Protein AF-A0A502GP38-F1 (afdb_monomer_lite)

Structure (mmCIF, N/CA/C/O backbone):
data_AF-A0A502GP38-F1
#
_entry.id   AF-A0A502GP38-F1
#
loop_
_atom_site.group_PDB
_atom_site.id
_atom_site.type_symbol
_atom_site.label_atom_id
_atom_site.label_alt_id
_atom_site.label_comp_id
_atom_site.label_asym_id
_atom_site.label_entity_id
_atom_site.label_seq_id
_atom_site.pdbx_PDB_ins_code
_atom_site.Cartn_x
_atom_site.Cartn_y
_atom_site.Cartn_z
_atom_site.occupancy
_atom_site.B_iso_or_equiv
_atom_site.auth_seq_id
_atom_site.auth_comp_id
_atom_site.auth_asym_id
_atom_site.auth_atom_id
_atom_site.pdbx_PDB_model_num
ATOM 1 N N . MET A 1 1 ? 3.409 -9.715 23.275 1.00 41.34 1 MET A N 1
ATOM 2 C CA . MET A 1 1 ? 3.548 -9.283 21.865 1.00 41.34 1 MET A CA 1
ATOM 3 C C . MET A 1 1 ? 2.196 -8.733 21.406 1.00 41.34 1 MET A C 1
ATOM 5 O O . MET A 1 1 ? 1.247 -9.500 21.339 1.00 41.34 1 MET A O 1
ATOM 9 N N . LYS A 1 2 ? 2.042 -7.410 21.228 1.00 40.41 2 LYS A N 1
ATOM 10 C CA . LYS A 1 2 ? 0.762 -6.814 20.790 1.00 40.41 2 LYS A CA 1
ATOM 11 C C . LYS A 1 2 ? 0.642 -6.962 19.272 1.00 40.41 2 LYS A C 1
ATOM 13 O O . LYS A 1 2 ? 1.320 -6.254 18.535 1.00 40.41 2 LYS A O 1
ATOM 18 N N . TYR A 1 3 ? -0.193 -7.889 18.815 1.00 52.38 3 TYR A N 1
ATOM 19 C CA . TYR A 1 3 ? -0.558 -7.997 17.405 1.00 52.38 3 TYR A CA 1
ATOM 20 C C . TYR A 1 3 ? -1.574 -6.906 17.056 1.00 52.38 3 TYR A C 1
ATOM 22 O O . TYR A 1 3 ? -2.486 -6.623 17.833 1.00 52.38 3 TYR A O 1
ATOM 30 N N . HIS A 1 4 ? -1.433 -6.275 15.891 1.00 58.06 4 HIS A N 1
ATOM 31 C CA . HIS A 1 4 ? -2.477 -5.386 15.391 1.00 58.06 4 HIS A CA 1
ATOM 32 C C . HIS A 1 4 ? -3.683 -6.228 14.962 1.00 58.06 4 HIS A C 1
ATOM 34 O O . HIS A 1 4 ? -3.576 -7.000 14.010 1.00 58.06 4 HIS A O 1
ATOM 40 N N . ALA A 1 5 ? -4.829 -6.039 15.627 1.00 74.75 5 ALA A N 1
ATOM 41 C CA . ALA A 1 5 ? -6.076 -6.749 15.316 1.00 74.75 5 ALA A CA 1
ATOM 42 C C . ALA A 1 5 ? -6.552 -6.532 13.866 1.00 74.75 5 ALA A C 1
ATOM 44 O O . ALA A 1 5 ? -7.221 -7.388 13.302 1.00 74.75 5 ALA A O 1
ATOM 45 N N . ARG A 1 6 ? -6.172 -5.403 13.250 1.00 89.56 6 ARG A N 1
ATOM 46 C CA . ARG A 1 6 ? -6.434 -5.092 11.840 1.00 89.56 6 ARG A CA 1
ATOM 47 C C . ARG A 1 6 ? -5.128 -4.919 11.083 1.00 89.56 6 ARG A C 1
ATOM 49 O O . ARG A 1 6 ? -4.279 -4.120 11.490 1.00 89.56 6 ARG A O 1
ATOM 56 N N . ASN A 1 7 ? -4.978 -5.650 9.989 1.00 95.69 7 ASN A N 1
ATOM 57 C CA . ASN A 1 7 ? -3.847 -5.558 9.077 1.00 95.69 7 ASN A CA 1
ATOM 58 C C . ASN A 1 7 ? -4.261 -6.031 7.677 1.00 95.69 7 ASN A C 1
ATOM 60 O O . ASN A 1 7 ? -5.240 -6.762 7.524 1.00 95.69 7 ASN A O 1
ATOM 64 N N . CYS A 1 8 ? -3.526 -5.597 6.659 1.00 96.62 8 CYS A N 1
ATOM 65 C CA . CYS A 1 8 ? -3.696 -6.067 5.289 1.00 96.62 8 CYS A CA 1
ATOM 66 C C . CYS A 1 8 ? -2.412 -5.881 4.473 1.00 96.62 8 CYS A C 1
ATOM 68 O O . CYS A 1 8 ? -1.463 -5.221 4.907 1.00 96.62 8 CYS A O 1
ATOM 70 N N . TRP A 1 9 ? -2.373 -6.486 3.287 1.00 96.88 9 TRP A N 1
ATOM 71 C CA . TRP A 1 9 ? -1.288 -6.310 2.329 1.00 96.88 9 TRP A CA 1
ATOM 72 C C . TRP A 1 9 ? -1.798 -5.540 1.114 1.00 96.88 9 TRP A C 1
ATOM 74 O O . TRP A 1 9 ? -2.709 -6.004 0.433 1.00 96.88 9 TRP A O 1
ATOM 84 N N . LEU A 1 10 ? -1.256 -4.353 0.859 1.00 97.12 10 LEU A N 1
ATOM 85 C CA . LEU A 1 10 ? -1.670 -3.515 -0.263 1.00 97.12 10 LEU A CA 1
ATOM 86 C C . LEU A 1 10 ? -0.725 -3.670 -1.444 1.00 97.12 10 LEU A C 1
ATOM 88 O O . LEU A 1 10 ? 0.490 -3.744 -1.267 1.00 97.12 10 LEU A O 1
ATOM 92 N N . THR A 1 11 ? -1.300 -3.623 -2.640 1.00 95.62 11 THR A N 1
ATOM 93 C CA . THR A 1 11 ? -0.579 -3.364 -3.887 1.00 95.62 11 THR A CA 1
ATOM 94 C C . THR A 1 11 ? -1.125 -2.077 -4.495 1.00 95.62 11 THR A C 1
ATOM 96 O O . THR A 1 11 ? -2.318 -2.002 -4.797 1.00 95.62 11 THR A O 1
ATOM 99 N N . LEU A 1 12 ? -0.272 -1.059 -4.627 1.00 95.69 12 LEU A N 1
ATOM 100 C CA . LEU A 1 12 ? -0.605 0.215 -5.269 1.00 95.69 12 LEU A CA 1
ATOM 101 C C . LEU A 1 12 ? 0.010 0.250 -6.661 1.00 95.69 12 LEU A C 1
ATOM 103 O O . LEU A 1 12 ? 1.230 0.148 -6.793 1.00 95.69 12 LEU A O 1
ATOM 107 N N . THR A 1 13 ? -0.814 0.453 -7.678 1.00 92.56 13 THR A N 1
ATOM 108 C CA . THR A 1 13 ? -0.367 0.542 -9.070 1.00 92.56 13 THR A CA 1
ATOM 109 C C . THR A 1 13 ? -0.808 1.880 -9.642 1.00 92.56 13 THR A C 1
ATOM 111 O O . THR A 1 13 ? -1.950 2.300 -9.436 1.00 92.56 13 THR A O 1
ATOM 114 N N . TYR A 1 14 ? 0.094 2.560 -10.345 1.00 91.88 14 TYR A N 1
ATOM 115 C CA . TYR A 1 14 ? -0.251 3.780 -11.069 1.00 91.88 14 TYR A CA 1
ATOM 116 C C . TYR A 1 14 ? -1.244 3.477 -12.197 1.00 91.88 14 TYR A C 1
ATOM 118 O O . TYR A 1 14 ? -1.204 2.386 -12.755 1.00 91.88 14 TYR A O 1
ATOM 126 N N . ASP A 1 15 ? -2.134 4.396 -12.556 1.00 90.31 15 ASP A N 1
ATOM 127 C CA . ASP A 1 15 ? -2.832 4.351 -13.852 1.00 90.31 15 ASP A CA 1
ATOM 128 C C . ASP A 1 15 ? -1.933 4.920 -14.967 1.00 90.31 15 ASP A C 1
ATOM 130 O O . ASP A 1 15 ? -0.755 5.197 -14.739 1.00 90.31 15 ASP A O 1
ATOM 134 N N . GLU A 1 16 ? -2.419 4.983 -16.205 1.00 85.81 16 GLU A N 1
ATOM 135 C CA . GLU A 1 16 ? -1.632 5.477 -17.347 1.00 85.81 16 GLU A CA 1
ATOM 136 C C . GLU A 1 16 ? -1.291 6.967 -17.238 1.00 85.81 16 GLU A C 1
ATOM 138 O O . GLU A 1 16 ? -0.206 7.377 -17.639 1.00 85.81 16 GLU A O 1
ATOM 143 N N . HIS A 1 17 ? -2.171 7.768 -16.637 1.00 86.25 17 HIS A N 1
ATOM 144 C CA . HIS A 1 17 ? -2.009 9.218 -16.529 1.00 86.25 17 HIS A CA 1
ATOM 145 C C . HIS A 1 17 ? -1.052 9.636 -15.408 1.00 86.25 17 HIS A C 1
ATOM 147 O O . HIS A 1 17 ? -0.493 10.732 -15.445 1.00 86.25 17 HIS A O 1
ATOM 153 N N . HIS A 1 18 ? -0.869 8.780 -14.402 1.00 83.94 18 HIS A N 1
ATOM 154 C CA . HIS A 1 18 ? -0.018 9.048 -13.243 1.00 83.94 18 HIS A CA 1
ATOM 155 C C . HIS A 1 18 ? 1.329 8.323 -13.281 1.00 83.94 18 HIS A C 1
ATOM 157 O O . HIS A 1 18 ? 2.120 8.470 -12.345 1.00 83.94 18 HIS A O 1
ATOM 163 N N . LEU A 1 19 ? 1.601 7.546 -14.332 1.00 79.50 19 LEU A N 1
ATOM 164 C CA . LEU A 1 19 ? 2.917 6.960 -14.544 1.00 79.50 19 LEU A CA 1
ATOM 165 C C . LEU A 1 19 ? 3.924 8.083 -14.839 1.00 79.50 19 LEU A C 1
ATOM 167 O O . LEU A 1 19 ? 3.633 8.997 -15.611 1.00 79.50 19 LEU A O 1
ATOM 171 N N . SER A 1 20 ? 5.108 8.050 -14.218 1.00 76.12 20 SER A N 1
ATOM 172 C CA . SER A 1 20 ? 6.150 9.010 -14.591 1.00 76.12 20 SER A CA 1
ATOM 173 C C . SER A 1 20 ? 6.591 8.763 -16.038 1.00 76.12 20 SER A C 1
ATOM 175 O O . SER A 1 20 ? 6.433 7.657 -16.556 1.00 76.12 20 SER A O 1
ATOM 177 N N . LYS A 1 21 ? 7.154 9.788 -16.691 1.00 70.56 21 LYS A N 1
ATOM 178 C CA . LYS A 1 21 ? 7.607 9.700 -18.092 1.00 70.56 21 LYS A CA 1
ATOM 179 C C . LYS A 1 21 ? 8.562 8.527 -18.338 1.00 70.56 21 LYS A C 1
ATOM 181 O O . LYS A 1 21 ? 8.522 7.931 -19.405 1.00 70.56 21 LYS A O 1
ATOM 186 N N . ASP A 1 22 ? 9.334 8.166 -17.317 1.00 73.62 22 ASP A N 1
ATOM 187 C CA . ASP A 1 22 ? 10.325 7.090 -17.363 1.00 73.62 22 ASP A CA 1
ATOM 188 C C . ASP A 1 22 ? 9.798 5.762 -16.793 1.00 73.62 22 ASP A C 1
ATOM 190 O O . ASP A 1 22 ? 10.569 4.832 -16.566 1.00 73.62 22 ASP A O 1
ATOM 194 N N . GLY A 1 23 ? 8.498 5.665 -16.490 1.00 74.81 23 GLY A N 1
ATOM 195 C CA . GLY A 1 23 ? 7.910 4.451 -15.926 1.00 74.81 23 GLY A CA 1
ATOM 196 C C . GLY A 1 23 ? 8.4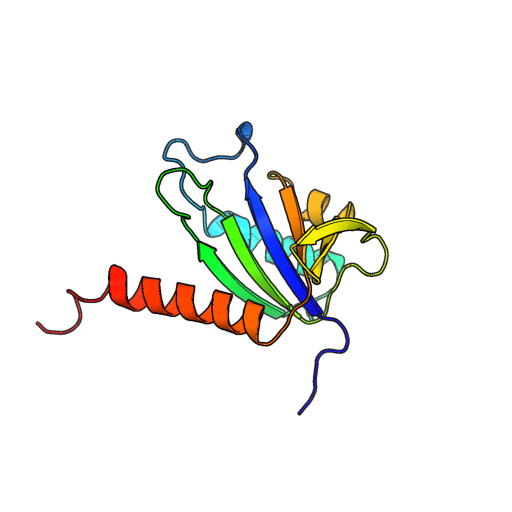47 4.115 -14.535 1.00 74.81 23 GLY A C 1
ATOM 197 O O . GLY A 1 23 ? 8.608 2.946 -14.209 1.00 74.81 23 GLY A O 1
ATOM 198 N N . GLN A 1 24 ? 8.756 5.119 -13.715 1.00 79.12 24 GLN A N 1
ATOM 199 C CA . GLN A 1 24 ? 9.390 4.948 -12.407 1.00 79.12 24 GLN A CA 1
ATOM 200 C C . GLN A 1 24 ? 8.419 5.109 -11.234 1.00 79.12 24 GLN A C 1
ATOM 202 O O . GLN A 1 24 ? 7.451 5.871 -11.285 1.00 79.12 24 GLN A O 1
ATOM 207 N N . LEU A 1 25 ? 8.718 4.426 -10.124 1.00 85.00 25 LEU A N 1
ATOM 208 C CA . LEU A 1 25 ? 8.037 4.669 -8.854 1.00 85.00 25 LEU A CA 1
ATOM 209 C C . LEU A 1 25 ? 8.488 5.997 -8.254 1.00 85.00 25 LEU A C 1
ATOM 211 O O . LEU A 1 25 ? 9.683 6.260 -8.160 1.00 85.00 25 LEU A O 1
ATOM 215 N N . VAL A 1 26 ? 7.541 6.784 -7.741 1.00 87.94 26 VAL A N 1
ATOM 216 C CA . VAL A 1 26 ? 7.836 8.050 -7.059 1.00 87.94 26 VAL A CA 1
ATOM 217 C C . VAL A 1 26 ? 7.684 7.860 -5.544 1.00 87.94 26 VAL A C 1
ATOM 219 O O . VAL A 1 26 ? 6.557 7.835 -5.039 1.00 87.94 26 VA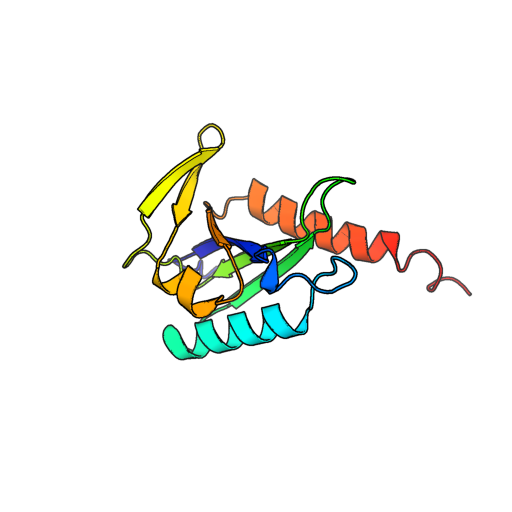L A O 1
ATOM 222 N N . PRO A 1 27 ? 8.779 7.773 -4.755 1.00 86.75 27 PRO A N 1
ATOM 223 C CA . PRO A 1 27 ? 8.692 7.544 -3.306 1.00 86.75 27 PRO A CA 1
ATOM 224 C C . PRO A 1 27 ? 7.872 8.607 -2.560 1.00 86.75 27 PRO A C 1
ATOM 226 O O . PRO A 1 27 ? 7.269 8.334 -1.519 1.00 86.75 27 PRO A O 1
ATOM 229 N N . GLY A 1 28 ? 7.830 9.832 -3.095 1.00 92.62 28 GLY A N 1
ATOM 230 C CA . GLY A 1 28 ? 7.015 10.923 -2.565 1.00 92.62 28 GLY A CA 1
ATOM 231 C C . GLY A 1 28 ? 5.512 10.626 -2.575 1.00 92.62 28 GLY A C 1
ATOM 232 O O . GLY A 1 28 ? 4.804 11.067 -1.669 1.00 92.62 28 GLY A O 1
ATOM 233 N N . ASP A 1 29 ? 5.018 9.843 -3.532 1.00 94.12 29 ASP A N 1
ATOM 234 C CA . ASP A 1 29 ? 3.597 9.503 -3.609 1.00 94.12 29 ASP A CA 1
ATOM 235 C C . ASP A 1 29 ? 3.203 8.469 -2.557 1.00 94.12 29 ASP A C 1
ATOM 237 O O . ASP A 1 29 ? 2.163 8.623 -1.915 1.00 94.12 29 ASP A O 1
ATOM 241 N N . LEU A 1 30 ? 4.076 7.497 -2.269 1.00 94.62 30 LEU A N 1
ATOM 242 C CA . LEU A 1 30 ? 3.882 6.598 -1.131 1.00 94.62 30 LEU A CA 1
ATOM 243 C C . LEU A 1 30 ? 3.805 7.391 0.185 1.00 94.62 30 LEU A C 1
ATOM 245 O O . LEU A 1 30 ? 2.905 7.168 0.996 1.00 94.62 30 LEU A O 1
ATOM 249 N N . LYS A 1 31 ? 4.690 8.378 0.389 1.00 95.06 31 LYS A N 1
ATOM 250 C CA . LYS A 1 31 ? 4.645 9.250 1.580 1.00 95.06 31 LYS A CA 1
ATOM 251 C C . LYS A 1 31 ? 3.314 10.008 1.685 1.00 95.06 31 LYS A C 1
ATOM 253 O O . LYS A 1 31 ? 2.735 10.069 2.773 1.00 95.06 31 LYS A O 1
ATOM 258 N N . LYS A 1 32 ? 2.806 10.558 0.573 1.00 97.12 32 LYS A N 1
ATOM 259 C CA . LYS A 1 32 ? 1.497 11.239 0.524 1.00 97.12 32 LYS A CA 1
ATOM 260 C C . LYS A 1 32 ? 0.357 10.282 0.869 1.00 97.12 32 LYS A C 1
ATOM 262 O O . LYS A 1 32 ? -0.494 10.642 1.681 1.00 97.12 32 LYS A O 1
ATOM 267 N N . PHE A 1 33 ? 0.381 9.063 0.335 1.00 97.38 33 PHE A N 1
ATOM 268 C CA . PHE A 1 33 ? -0.611 8.033 0.638 1.00 97.38 33 PHE A CA 1
ATOM 269 C C . PHE A 1 33 ? -0.639 7.678 2.129 1.00 97.38 33 PHE A C 1
ATOM 271 O O . PHE A 1 33 ? -1.698 7.706 2.753 1.00 97.38 33 PHE A O 1
ATOM 278 N N . ILE A 1 34 ? 0.522 7.440 2.749 1.00 97.00 34 ILE A N 1
ATOM 279 C CA . ILE A 1 34 ? 0.601 7.165 4.193 1.00 97.00 34 ILE A CA 1
ATOM 280 C C . ILE A 1 34 ? 0.106 8.361 5.022 1.00 97.00 34 ILE A C 1
ATOM 282 O O . ILE A 1 34 ? -0.581 8.172 6.030 1.00 97.00 34 ILE A O 1
ATOM 286 N N . LYS A 1 35 ? 0.415 9.599 4.611 1.00 97.19 35 LYS A N 1
ATOM 287 C CA . LYS A 1 35 ? -0.110 10.808 5.268 1.00 97.19 35 LYS A CA 1
ATOM 288 C C . LYS A 1 35 ? -1.637 10.878 5.162 1.00 97.19 35 LYS A C 1
ATOM 290 O O . LYS A 1 35 ? -2.291 11.175 6.161 1.00 97.19 35 LYS A O 1
ATOM 295 N N . ALA A 1 36 ? -2.204 10.563 3.998 1.00 97.50 36 ALA A N 1
ATOM 296 C CA . ALA A 1 36 ? -3.648 10.511 3.788 1.00 97.50 36 ALA A CA 1
ATOM 297 C C . ALA A 1 36 ? -4.312 9.418 4.647 1.00 97.50 36 ALA A C 1
ATOM 299 O O . ALA A 1 36 ? -5.311 9.692 5.311 1.00 97.50 36 ALA A O 1
ATOM 300 N N . LEU A 1 37 ? -3.710 8.225 4.733 1.00 97.12 37 LEU A N 1
ATOM 301 C CA . LEU A 1 37 ? -4.176 7.149 5.614 1.00 97.12 37 LEU A CA 1
ATOM 302 C C . LEU A 1 37 ? -4.190 7.570 7.082 1.00 97.12 37 LEU A C 1
ATOM 304 O O . LEU A 1 37 ? -5.186 7.357 7.765 1.00 97.12 37 LEU A O 1
ATOM 308 N N . ARG A 1 38 ? -3.116 8.199 7.568 1.00 96.75 38 ARG A N 1
ATOM 309 C CA . ARG A 1 38 ? -3.037 8.680 8.956 1.00 96.75 38 ARG A CA 1
ATOM 310 C C . ARG A 1 38 ? -4.032 9.797 9.246 1.00 96.75 38 ARG A C 1
ATOM 312 O O . ARG A 1 38 ? -4.557 9.860 10.350 1.00 96.75 38 ARG A O 1
ATOM 319 N N . LYS A 1 39 ? -4.315 10.655 8.261 1.00 97.56 39 LYS A N 1
ATOM 320 C CA . LYS A 1 39 ? -5.357 11.682 8.381 1.00 97.56 39 LYS A CA 1
ATOM 321 C C . LYS A 1 39 ? -6.755 11.059 8.476 1.00 97.56 39 LYS A C 1
ATOM 323 O O . LYS A 1 39 ? -7.581 11.576 9.213 1.00 97.56 39 LYS A O 1
ATOM 328 N N . HIS A 1 40 ? -7.015 9.976 7.742 1.00 96.94 40 HIS A N 1
ATOM 329 C CA . HIS A 1 40 ? -8.335 9.342 7.690 1.00 96.94 40 HIS A CA 1
ATOM 330 C C . HIS A 1 40 ? -8.593 8.365 8.851 1.00 96.94 40 HIS A C 1
ATOM 332 O O . HIS A 1 40 ? -9.667 8.382 9.436 1.00 96.94 40 HIS A O 1
ATOM 338 N N . PHE A 1 41 ? -7.616 7.524 9.202 1.00 95.25 41 PHE A N 1
ATOM 339 C CA . PHE A 1 41 ? -7.761 6.455 10.203 1.00 95.25 41 PHE A CA 1
ATOM 340 C C . PHE A 1 41 ? -7.062 6.744 11.541 1.00 95.25 41 PHE A C 1
ATOM 342 O O . PHE A 1 41 ? -7.177 5.953 12.477 1.00 95.25 41 PHE A O 1
ATOM 349 N N . GLY A 1 42 ? -6.320 7.849 11.638 1.00 93.81 42 GLY A N 1
ATOM 350 C CA . GLY A 1 42 ? -5.589 8.256 12.837 1.00 93.81 42 GLY A CA 1
ATOM 351 C C . GLY A 1 42 ? -4.095 7.882 12.844 1.00 93.81 42 GLY A C 1
ATOM 352 O O . GLY A 1 42 ? -3.590 7.180 11.962 1.00 93.81 42 GLY A O 1
ATOM 353 N N . PRO A 1 43 ? -3.341 8.337 13.862 1.00 88.25 43 PRO A N 1
ATOM 354 C CA . PRO A 1 43 ? -1.877 8.223 13.911 1.00 88.25 43 PRO A CA 1
ATOM 355 C C . PRO A 1 43 ? -1.355 6.791 14.132 1.00 88.25 43 PRO A C 1
ATOM 357 O O . PRO A 1 43 ? -0.159 6.540 13.970 1.00 88.25 43 PRO A O 1
ATOM 360 N N . GLY A 1 44 ? -2.235 5.842 14.474 1.00 89.62 44 GLY A N 1
ATOM 361 C CA . GLY A 1 44 ? -1.894 4.440 14.735 1.00 89.62 44 GLY A CA 1
ATOM 362 C C . GLY A 1 44 ? -1.493 3.624 13.500 1.00 89.62 44 GLY A C 1
ATOM 363 O O . GLY A 1 44 ? -1.052 2.487 13.653 1.00 89.62 44 GLY A O 1
ATOM 364 N N . VAL A 1 45 ? -1.613 4.181 12.288 1.00 94.31 45 VAL A N 1
ATOM 365 C CA . VAL A 1 45 ? -1.240 3.494 11.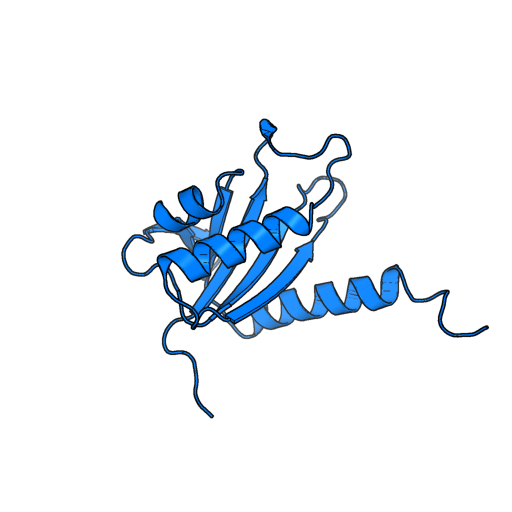042 1.00 94.31 45 VAL A CA 1
ATOM 366 C C . VAL A 1 45 ? 0.277 3.289 10.965 1.00 94.31 45 VAL A C 1
ATOM 368 O O . VAL A 1 45 ? 1.063 4.248 10.868 1.00 94.31 45 VAL A O 1
ATOM 371 N N . ARG A 1 46 ? 0.687 2.019 10.957 1.00 94.38 46 ARG A N 1
ATOM 372 C CA . ARG A 1 46 ? 2.069 1.570 10.733 1.00 94.38 46 ARG A CA 1
ATOM 373 C C . ARG A 1 46 ? 2.153 0.824 9.409 1.00 94.38 46 ARG A C 1
ATOM 375 O O . ARG A 1 46 ? 1.169 0.245 8.959 1.00 94.38 46 ARG A O 1
ATOM 382 N N . TYR A 1 47 ? 3.319 0.859 8.776 1.00 95.38 47 TYR A N 1
ATOM 383 C CA . TYR A 1 47 ? 3.511 0.213 7.486 1.00 95.38 47 TYR A CA 1
ATOM 384 C C . TYR A 1 47 ? 4.955 -0.243 7.296 1.00 95.38 47 TYR A C 1
ATOM 386 O O . TYR A 1 47 ? 5.873 0.322 7.887 1.00 95.38 47 TYR A O 1
ATOM 394 N N . PHE A 1 48 ? 5.126 -1.239 6.439 1.00 94.06 48 PHE A N 1
ATOM 395 C CA . PHE A 1 48 ? 6.402 -1.672 5.891 1.00 94.06 48 PHE A CA 1
ATOM 396 C C . PHE A 1 48 ? 6.200 -1.890 4.396 1.00 94.06 48 PHE A C 1
ATOM 398 O O . PHE A 1 48 ? 5.282 -2.613 4.016 1.00 94.06 48 PHE A O 1
ATOM 405 N N . ALA A 1 49 ? 6.977 -1.216 3.552 1.00 93.88 49 ALA A N 1
ATOM 406 C CA . ALA A 1 49 ? 6.697 -1.156 2.124 1.00 93.88 49 ALA A CA 1
ATOM 407 C C . ALA A 1 49 ? 7.949 -1.281 1.269 1.00 93.88 49 ALA A C 1
ATOM 409 O O . ALA A 1 49 ? 9.013 -0.786 1.639 1.00 93.88 49 ALA A O 1
ATOM 410 N N . CYS A 1 50 ? 7.782 -1.863 0.088 1.00 90.75 50 CYS A N 1
ATOM 411 C CA . CYS A 1 50 ? 8.786 -1.888 -0.959 1.00 90.75 50 CYS A CA 1
ATOM 412 C C . CYS A 1 50 ? 8.191 -1.372 -2.268 1.00 90.75 50 CYS A C 1
ATOM 414 O O . CYS A 1 50 ? 7.002 -1.531 -2.542 1.00 90.75 50 CYS A O 1
ATOM 416 N N . GLY A 1 51 ? 9.033 -0.729 -3.069 1.00 88.31 51 GLY A N 1
ATOM 417 C CA . GLY A 1 51 ? 8.720 -0.466 -4.465 1.00 88.31 51 GLY A CA 1
ATOM 418 C C . GLY A 1 51 ? 9.270 -1.599 -5.312 1.00 88.31 51 GLY A C 1
ATOM 419 O O . GLY A 1 51 ? 10.462 -1.886 -5.205 1.00 88.31 51 GLY A O 1
ATOM 420 N N . GLU A 1 52 ? 8.433 -2.212 -6.128 1.00 80.56 52 GLU A N 1
ATOM 421 C CA . GLU A 1 52 ? 8.810 -3.278 -7.040 1.00 80.56 52 GLU A CA 1
ATOM 422 C C . GLU A 1 52 ? 8.679 -2.808 -8.486 1.00 80.56 52 GLU A C 1
ATOM 424 O O . GLU A 1 52 ? 7.644 -2.286 -8.904 1.00 80.56 52 GLU A O 1
ATOM 429 N N . TYR A 1 53 ? 9.758 -3.008 -9.234 1.00 74.06 53 TYR A N 1
ATOM 430 C CA . TYR A 1 53 ? 9.749 -3.021 -10.686 1.00 74.06 53 TYR A CA 1
ATOM 431 C C . TYR A 1 53 ? 9.591 -4.491 -11.045 1.00 74.06 53 TYR A C 1
ATOM 433 O O . TYR A 1 53 ? 10.473 -5.283 -10.709 1.00 74.06 53 TYR A O 1
ATOM 441 N N . GLY A 1 54 ? 8.437 -4.881 -11.587 1.00 63.59 54 GLY A N 1
ATOM 442 C CA . GLY A 1 54 ? 8.285 -6.262 -12.040 1.00 63.59 54 GLY A CA 1
ATOM 443 C C . GLY A 1 54 ? 9.222 -6.545 -13.220 1.00 63.59 54 GLY A C 1
ATOM 444 O O . GLY A 1 54 ? 9.955 -5.659 -13.664 1.00 63.59 54 GLY A O 1
ATOM 445 N N . ASP A 1 55 ? 9.197 -7.771 -13.742 1.00 56.12 55 ASP A N 1
ATOM 446 C CA . ASP A 1 55 ? 9.965 -8.135 -14.944 1.00 56.12 55 ASP A CA 1
ATOM 447 C C . ASP A 1 55 ? 9.617 -7.213 -16.131 1.00 56.12 55 ASP A C 1
ATOM 449 O O . ASP A 1 55 ? 8.632 -6.488 -16.048 1.00 56.12 55 ASP A O 1
ATOM 453 N N . GLN A 1 56 ? 10.386 -7.244 -17.231 1.00 47.03 56 GLN A N 1
ATOM 454 C CA . GLN A 1 56 ? 10.392 -6.278 -18.362 1.00 47.03 56 GLN A CA 1
ATOM 455 C C . GLN A 1 56 ? 9.030 -5.748 -18.887 1.00 47.03 56 GLN A C 1
ATOM 457 O O . GLN A 1 56 ? 9.008 -4.745 -19.593 1.00 47.03 56 GLN A O 1
ATOM 462 N N . LEU A 1 57 ? 7.902 -6.383 -18.553 1.00 54.97 57 LEU A N 1
ATOM 463 C CA . LEU A 1 57 ? 6.539 -6.030 -18.967 1.00 54.97 57 LEU A CA 1
ATOM 464 C C . LEU A 1 57 ? 5.593 -5.623 -17.814 1.00 54.97 57 LEU A C 1
ATOM 466 O O . LEU A 1 57 ? 4.436 -5.279 -18.058 1.00 54.97 57 LEU A O 1
ATOM 470 N N . SER A 1 58 ? 6.027 -5.680 -16.554 1.00 63.97 58 SER A N 1
ATOM 471 C CA . SER A 1 58 ? 5.180 -5.392 -15.392 1.00 63.97 58 SER A CA 1
ATOM 472 C C . SER A 1 58 ? 5.292 -3.942 -14.940 1.00 63.97 58 SER A C 1
ATOM 474 O O . SER A 1 58 ? 6.374 -3.419 -14.679 1.00 63.97 58 SER A O 1
ATOM 476 N N . ARG A 1 59 ? 4.132 -3.297 -14.773 1.00 78.06 59 ARG A N 1
ATOM 477 C CA . ARG A 1 59 ? 4.047 -1.911 -14.301 1.00 78.06 59 ARG A CA 1
ATOM 478 C C . ARG A 1 59 ? 4.608 -1.811 -12.872 1.00 78.06 59 ARG A C 1
ATOM 480 O O . ARG A 1 59 ? 4.218 -2.618 -12.018 1.00 78.06 59 ARG A O 1
ATOM 487 N N . PRO A 1 60 ? 5.475 -0.827 -12.582 1.00 84.62 60 PRO A N 1
ATOM 488 C CA . PRO A 1 60 ? 5.992 -0.627 -11.238 1.00 84.62 60 PRO A CA 1
ATOM 489 C C . PRO A 1 60 ? 4.867 -0.395 -10.228 1.00 84.62 60 PRO A C 1
ATOM 491 O O . PRO A 1 60 ? 3.901 0.326 -10.498 1.00 84.62 60 PRO A O 1
ATOM 494 N N . HIS A 1 61 ? 4.997 -0.990 -9.048 1.00 90.00 61 HIS 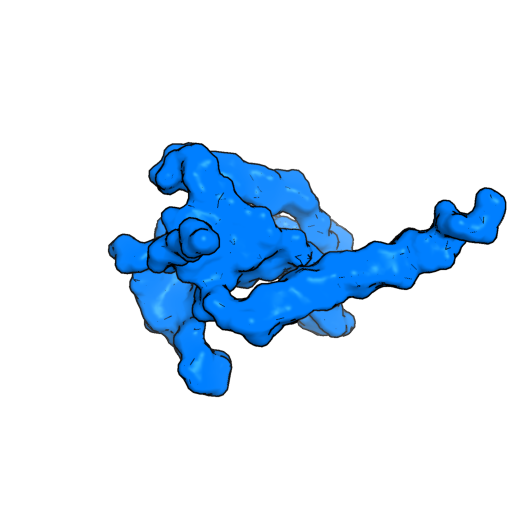A N 1
ATOM 495 C CA . HIS A 1 61 ? 3.987 -0.912 -7.997 1.00 90.00 61 HIS A CA 1
ATOM 496 C C . HIS A 1 61 ? 4.610 -0.897 -6.598 1.00 90.00 61 HIS A C 1
ATOM 498 O O . HIS A 1 61 ? 5.750 -1.308 -6.384 1.00 90.00 61 HIS A O 1
ATOM 504 N N . PHE A 1 62 ? 3.854 -0.404 -5.620 1.00 93.69 62 PHE A N 1
ATOM 505 C CA . PHE A 1 62 ? 4.235 -0.496 -4.213 1.00 93.69 62 PHE A CA 1
ATOM 506 C C . PHE A 1 62 ? 3.536 -1.676 -3.552 1.00 93.69 62 PHE A C 1
ATOM 508 O O . PHE A 1 62 ? 2.311 -1.772 -3.613 1.00 93.69 62 PHE A O 1
ATOM 515 N N . HIS A 1 63 ? 4.297 -2.501 -2.840 1.00 94.94 63 HIS A N 1
ATOM 516 C CA . HIS A 1 63 ? 3.764 -3.478 -1.899 1.00 94.94 63 HIS A CA 1
ATOM 517 C C . HIS A 1 63 ? 3.896 -2.964 -0.477 1.00 94.94 63 HIS A C 1
ATOM 519 O O . HIS A 1 63 ? 4.948 -2.457 -0.093 1.00 94.94 63 HIS A O 1
ATOM 525 N N . ILE A 1 64 ? 2.826 -3.079 0.308 1.00 96.19 64 ILE A N 1
ATOM 526 C CA . ILE A 1 64 ? 2.754 -2.495 1.648 1.00 96.19 64 ILE A CA 1
ATOM 527 C C . ILE A 1 64 ? 2.129 -3.498 2.608 1.00 96.19 64 ILE A C 1
ATOM 529 O O . ILE A 1 64 ? 0.947 -3.813 2.511 1.00 96.19 64 ILE A O 1
ATOM 533 N N . CYS A 1 65 ? 2.889 -3.937 3.601 1.00 96.62 65 CYS A N 1
ATOM 534 C CA . CYS A 1 65 ? 2.339 -4.512 4.821 1.00 96.62 65 CYS A CA 1
ATOM 535 C C . CYS A 1 65 ? 1.776 -3.366 5.665 1.00 96.62 65 CYS A C 1
ATOM 537 O O . CYS A 1 65 ? 2.544 -2.546 6.174 1.00 96.62 65 CYS A O 1
ATOM 539 N N . LEU A 1 66 ? 0.454 -3.278 5.788 1.00 96.62 66 LEU A N 1
ATOM 540 C CA . LEU A 1 66 ? -0.230 -2.226 6.532 1.00 96.62 66 LEU A CA 1
ATOM 541 C C . LEU A 1 66 ? -0.769 -2.774 7.854 1.00 96.62 66 LEU A C 1
ATOM 543 O O . LEU A 1 66 ? -1.378 -3.842 7.898 1.00 96.62 66 LEU A O 1
ATOM 547 N N . PHE A 1 67 ? -0.580 -2.016 8.931 1.00 95.44 67 PHE A N 1
ATOM 548 C CA . PHE A 1 67 ? -1.011 -2.388 10.273 1.00 95.44 67 PHE A CA 1
ATOM 549 C C . PHE A 1 67 ? -1.852 -1.275 10.909 1.00 95.44 67 PHE A C 1
ATOM 551 O O . PHE A 1 67 ? -1.554 -0.085 10.776 1.00 95.44 67 PHE A O 1
ATOM 558 N N . GLY A 1 68 ? -2.904 -1.676 11.625 1.00 93.62 68 GLY A N 1
ATOM 559 C CA . GLY A 1 68 ? -3.888 -0.794 12.262 1.00 93.62 68 GLY A CA 1
ATOM 560 C C . GLY A 1 68 ? -5.134 -0.514 11.410 1.00 93.62 68 GLY A C 1
ATOM 561 O O . GLY A 1 68 ? -6.143 -0.048 11.946 1.00 93.62 68 GLY A O 1
ATOM 562 N N . VAL A 1 69 ? -5.091 -0.840 10.115 1.00 94.81 69 VAL A N 1
ATOM 563 C CA . VAL A 1 69 ? -6.165 -0.629 9.133 1.00 94.81 69 VAL A CA 1
ATOM 564 C C . VAL A 1 69 ? -6.214 -1.819 8.185 1.00 94.81 69 VAL A C 1
ATOM 566 O O . VAL A 1 69 ? -5.174 -2.341 7.794 1.00 94.81 69 VAL A O 1
ATOM 569 N N . ASP A 1 70 ? -7.423 -2.223 7.811 1.00 95.50 70 ASP A N 1
ATOM 570 C CA . ASP A 1 70 ? -7.668 -3.304 6.858 1.00 95.50 70 ASP A CA 1
ATOM 571 C C . ASP A 1 70 ? -8.816 -3.006 5.873 1.00 95.50 70 ASP A C 1
ATOM 573 O O . ASP A 1 70 ? -9.146 -3.857 5.049 1.00 95.50 70 ASP A O 1
ATOM 577 N N . PHE A 1 71 ? -9.402 -1.802 5.947 1.00 97.06 71 PHE A N 1
ATOM 578 C CA . PHE A 1 71 ? -10.544 -1.339 5.148 1.00 97.06 71 PHE A CA 1
ATOM 579 C C . PHE A 1 71 ? -11.819 -2.184 5.305 1.00 97.06 71 PHE A C 1
ATOM 581 O O . PHE A 1 71 ? -12.636 -2.245 4.390 1.00 97.06 71 PHE A O 1
ATOM 588 N N . GLY A 1 72 ? -12.016 -2.840 6.454 1.00 95.62 72 GLY A N 1
ATOM 589 C CA . GLY A 1 72 ? -13.191 -3.684 6.699 1.00 95.62 72 GLY A CA 1
ATOM 590 C C . GLY A 1 72 ? -14.547 -2.983 6.526 1.00 95.62 72 GLY A C 1
ATOM 591 O O . GLY A 1 72 ? -15.539 -3.658 6.280 1.00 95.62 72 GLY A O 1
ATOM 592 N N . GLN A 1 73 ? -14.598 -1.648 6.599 1.00 94.88 73 GLN A N 1
ATOM 593 C CA . GLN A 1 73 ? -15.831 -0.875 6.435 1.00 94.88 73 GLN A CA 1
ATOM 594 C C . GLN A 1 73 ? -16.370 -0.840 4.997 1.00 94.88 73 GLN A C 1
ATOM 596 O O . GLN A 1 73 ? -17.557 -0.595 4.804 1.00 94.88 73 GLN A O 1
ATOM 601 N N . ASP A 1 74 ? -15.515 -1.026 3.987 1.00 97.19 74 ASP A N 1
ATOM 602 C CA . ASP A 1 74 ? -15.924 -0.897 2.581 1.00 97.19 74 ASP A CA 1
ATOM 603 C C . ASP A 1 74 ? -15.163 -1.794 1.594 1.00 97.19 74 ASP A C 1
ATOM 605 O O . ASP A 1 74 ? -15.441 -1.743 0.391 1.00 97.19 74 ASP A O 1
ATOM 609 N N . ARG A 1 75 ? -14.216 -2.623 2.053 1.00 97.00 75 ARG A N 1
ATOM 610 C CA . ARG A 1 75 ? -13.548 -3.578 1.168 1.00 97.00 75 ARG A CA 1
ATOM 611 C C . ARG A 1 75 ? -14.538 -4.629 0.671 1.00 97.00 75 ARG A C 1
ATOM 613 O O . ARG A 1 75 ? -15.317 -5.184 1.442 1.00 97.00 75 ARG A O 1
ATOM 620 N N . ARG A 1 76 ? -14.456 -4.955 -0.614 1.00 97.81 76 ARG A N 1
ATOM 621 C CA . ARG A 1 76 ? -15.240 -6.015 -1.256 1.00 97.81 76 ARG A CA 1
ATOM 622 C C . ARG A 1 76 ? -14.322 -6.937 -2.026 1.00 97.81 76 ARG A C 1
ATOM 624 O O . ARG A 1 76 ? -13.372 -6.461 -2.648 1.00 97.81 76 ARG A O 1
ATOM 631 N N . GLU A 1 77 ? -14.584 -8.237 -1.954 1.00 97.62 77 GLU A N 1
ATOM 632 C CA . GLU A 1 77 ? -13.845 -9.221 -2.742 1.00 97.62 77 GLU A CA 1
ATOM 633 C C . GLU A 1 77 ? -14.161 -8.983 -4.218 1.00 97.62 77 GLU A C 1
ATOM 635 O O . GLU A 1 77 ? -15.320 -8.804 -4.586 1.00 97.62 77 GLU A O 1
ATOM 640 N N . VAL A 1 78 ? -13.125 -8.920 -5.051 1.00 97.31 78 VAL A N 1
ATOM 641 C CA . VAL A 1 78 ? -13.272 -8.692 -6.497 1.00 97.31 78 VAL A CA 1
ATOM 642 C C . VAL A 1 78 ? -12.737 -9.847 -7.330 1.00 97.31 78 VAL A C 1
ATOM 644 O O . VAL A 1 78 ? -13.134 -9.996 -8.479 1.00 97.31 78 VAL A O 1
ATOM 647 N N . LYS A 1 79 ? -11.814 -10.643 -6.781 1.00 95.25 79 LYS A N 1
ATOM 648 C CA . LYS A 1 79 ? -11.265 -11.851 -7.407 1.00 95.25 79 LYS A CA 1
ATOM 649 C C . LYS A 1 79 ? -10.513 -12.687 -6.375 1.00 95.25 79 LYS A C 1
ATOM 651 O O . LYS A 1 79 ? -10.263 -12.229 -5.261 1.00 95.25 79 LYS A O 1
ATOM 656 N N . LYS A 1 80 ? -10.052 -13.863 -6.793 1.00 93.06 80 LYS A N 1
ATOM 657 C CA . LYS A 1 80 ? -9.098 -14.693 -6.047 1.00 93.06 80 LYS A CA 1
ATOM 658 C C . LYS A 1 80 ? -7.790 -14.842 -6.825 1.00 93.06 80 LYS A C 1
ATOM 660 O O . LYS A 1 80 ? -7.786 -14.822 -8.054 1.00 93.06 80 LYS A O 1
ATOM 665 N N . ARG A 1 81 ? -6.670 -14.970 -6.112 1.00 88.38 81 ARG A N 1
ATOM 666 C CA . ARG A 1 81 ? -5.354 -15.357 -6.647 1.00 88.38 81 ARG A CA 1
ATOM 667 C C . ARG A 1 81 ? -4.972 -16.684 -5.993 1.00 88.38 81 ARG A C 1
ATOM 669 O O . ARG A 1 81 ? -4.429 -16.705 -4.888 1.00 88.38 81 ARG A O 1
ATOM 676 N N . GLY A 1 82 ? -5.321 -17.785 -6.659 1.00 89.56 82 GLY A N 1
ATOM 677 C CA . GLY A 1 82 ? -5.344 -19.108 -6.033 1.00 89.56 82 GLY A CA 1
ATOM 678 C C . GLY A 1 82 ? -6.391 -19.142 -4.920 1.00 89.56 82 GLY A C 1
ATOM 679 O O . GLY A 1 82 ? -7.532 -18.740 -5.128 1.00 89.56 82 GLY A O 1
ATOM 680 N N . GLU A 1 83 ? -5.985 -19.547 -3.723 1.00 89.38 83 GLU A N 1
ATOM 681 C CA . GLU A 1 83 ? -6.861 -19.601 -2.544 1.00 89.38 83 GLU A CA 1
ATOM 682 C C . GLU A 1 83 ? -7.015 -18.247 -1.833 1.00 89.38 83 GLU A C 1
ATOM 684 O O . GLU A 1 83 ? -7.859 -18.092 -0.952 1.00 89.38 83 GLU A O 1
ATOM 689 N N . PHE A 1 84 ? -6.212 -17.246 -2.206 1.00 91.25 84 PHE A N 1
ATOM 690 C CA . PHE A 1 84 ? -6.193 -15.962 -1.515 1.00 91.25 84 PHE A CA 1
ATOM 691 C C . PHE A 1 84 ? -7.184 -14.972 -2.142 1.00 91.25 84 PHE A C 1
ATOM 693 O O . PHE A 1 84 ? -7.062 -14.665 -3.334 1.00 91.25 84 PHE A O 1
ATOM 700 N N . PRO A 1 85 ? -8.131 -14.418 -1.366 1.00 94.94 85 PRO A N 1
ATOM 701 C CA . PRO A 1 85 ? -9.033 -13.388 -1.858 1.00 94.94 85 PRO A CA 1
ATOM 702 C C . PRO A 1 85 ? -8.288 -12.071 -2.091 1.00 94.94 85 PRO A C 1
ATOM 704 O O . PRO A 1 85 ? -7.351 -11.710 -1.372 1.00 94.94 85 PRO A O 1
ATOM 707 N N . VAL A 1 86 ? -8.736 -11.339 -3.105 1.00 96.81 86 VAL A N 1
ATOM 708 C CA . VAL A 1 86 ? -8.289 -9.987 -3.430 1.00 96.81 86 VAL A CA 1
ATOM 709 C C . VAL A 1 86 ? -9.482 -9.060 -3.309 1.00 96.81 86 VAL A C 1
ATOM 711 O O . VAL A 1 86 ? -10.511 -9.255 -3.959 1.00 96.81 86 VAL A O 1
ATOM 714 N N . TYR A 1 87 ? -9.317 -8.018 -2.507 1.00 98.19 87 TYR A N 1
ATOM 715 C CA . TYR A 1 87 ? -10.333 -7.017 -2.251 1.00 98.19 87 TYR A CA 1
ATOM 716 C C . TYR A 1 87 ? -9.978 -5.676 -2.894 1.00 98.19 87 TYR A C 1
ATOM 718 O O . TYR A 1 87 ? -8.811 -5.362 -3.146 1.00 98.19 87 TYR A O 1
ATOM 726 N N . ARG A 1 88 ? -11.003 -4.851 -3.103 1.00 97.88 88 ARG A N 1
ATOM 727 C CA . ARG A 1 88 ? -10.881 -3.418 -3.398 1.00 97.88 88 ARG A CA 1
ATOM 728 C C . ARG A 1 88 ? -11.732 -2.621 -2.422 1.00 97.88 88 ARG A C 1
ATOM 730 O O . ARG A 1 88 ? -12.767 -3.100 -1.975 1.00 97.88 88 ARG A O 1
ATOM 737 N N . SER A 1 89 ? -11.295 -1.407 -2.112 1.00 98.25 89 SER A N 1
ATOM 738 C CA . SER A 1 89 ? -11.994 -0.457 -1.241 1.00 98.25 89 SER A CA 1
ATOM 739 C C . SER A 1 89 ? -12.080 0.890 -1.952 1.00 98.25 89 SER A C 1
ATOM 741 O O . SER A 1 89 ? -11.090 1.361 -2.528 1.00 98.25 89 SER A O 1
ATOM 743 N N . ALA A 1 90 ? -13.258 1.513 -1.913 1.00 97.94 90 ALA A N 1
ATOM 744 C CA . ALA A 1 90 ? -13.460 2.847 -2.472 1.00 97.94 90 ALA A CA 1
ATOM 745 C C . ALA A 1 90 ? -12.636 3.878 -1.688 1.00 97.94 90 ALA A C 1
ATOM 747 O O . ALA A 1 90 ? -11.991 4.744 -2.279 1.00 97.94 90 ALA A O 1
ATOM 748 N N . THR A 1 91 ? -12.575 3.721 -0.366 1.00 98.06 91 THR A N 1
ATOM 749 C CA . THR A 1 91 ? -11.742 4.524 0.531 1.00 98.06 91 THR A CA 1
ATOM 750 C C . THR A 1 91 ? -10.267 4.397 0.166 1.00 98.06 91 THR A C 1
ATOM 752 O O . THR A 1 91 ? -9.599 5.411 -0.027 1.00 98.06 91 THR A O 1
ATOM 755 N N . ALA A 1 92 ? -9.750 3.173 0.023 1.00 97.75 92 ALA A N 1
ATOM 756 C CA . ALA A 1 92 ? -8.346 2.952 -0.324 1.00 97.75 92 ALA A CA 1
ATOM 757 C C . ALA A 1 92 ? -7.995 3.573 -1.685 1.00 97.75 92 ALA A C 1
ATOM 759 O O . ALA A 1 92 ? -6.993 4.277 -1.806 1.00 97.75 92 ALA A O 1
ATOM 760 N N . THR A 1 93 ? -8.864 3.374 -2.680 1.00 97.44 93 THR A N 1
ATOM 761 C CA . THR A 1 93 ? -8.697 3.918 -4.036 1.00 97.44 93 THR A CA 1
ATOM 762 C C . THR A 1 93 ? -8.703 5.446 -4.026 1.00 97.44 93 THR A C 1
ATOM 764 O O . THR A 1 93 ? -7.813 6.066 -4.604 1.00 97.44 93 THR A O 1
ATOM 767 N N . LYS A 1 94 ? -9.640 6.067 -3.298 1.00 97.75 94 LYS A N 1
ATOM 768 C CA . LYS A 1 94 ? -9.721 7.525 -3.139 1.00 97.75 94 LYS A CA 1
ATOM 769 C C . LYS A 1 94 ? -8.488 8.105 -2.444 1.00 97.75 94 LYS A C 1
ATOM 771 O O . LYS A 1 94 ? -8.010 9.161 -2.843 1.00 97.75 94 LYS A O 1
ATOM 776 N N . LEU A 1 95 ? -7.983 7.442 -1.403 1.00 97.75 95 LEU A N 1
ATOM 777 C CA . LEU A 1 95 ? -6.795 7.901 -0.677 1.00 97.75 95 LEU A CA 1
ATOM 778 C C . LEU A 1 95 ? -5.516 7.761 -1.513 1.00 97.75 95 LEU A C 1
ATOM 780 O O . LEU A 1 95 ? -4.607 8.573 -1.348 1.00 97.75 95 LEU A O 1
ATOM 784 N N . TRP A 1 96 ? -5.437 6.754 -2.390 1.00 97.38 96 TRP A N 1
ATOM 785 C CA . TRP A 1 96 ? -4.331 6.618 -3.338 1.00 97.38 96 TRP A CA 1
ATOM 786 C C . TRP A 1 96 ? -4.406 7.667 -4.448 1.00 97.38 96 TRP A C 1
ATOM 788 O O . TRP A 1 96 ? -3.435 8.384 -4.679 1.00 97.38 96 TRP A O 1
ATOM 798 N N . GLY A 1 97 ? -5.563 7.778 -5.108 1.00 96.38 97 GLY A N 1
ATOM 799 C CA . GLY A 1 97 ? -5.869 8.826 -6.085 1.00 96.38 97 GLY A CA 1
ATOM 800 C C . GLY A 1 97 ? -4.994 8.834 -7.342 1.00 96.38 97 GLY A C 1
ATOM 801 O O . GLY A 1 97 ? -4.998 9.828 -8.055 1.00 96.38 97 GLY A O 1
ATOM 802 N N . ARG A 1 98 ? -4.210 7.777 -7.586 1.00 94.19 98 ARG A N 1
ATOM 803 C CA . ARG A 1 98 ? -3.206 7.703 -8.666 1.00 94.19 98 ARG A CA 1
ATOM 804 C C . ARG A 1 98 ? -3.298 6.416 -9.482 1.00 94.19 98 ARG A C 1
ATOM 806 O O . ARG A 1 98 ? -2.341 6.042 -10.148 1.00 94.19 98 ARG A O 1
ATOM 813 N N . GLY A 1 99 ? -4.404 5.688 -9.349 1.00 93.56 99 GLY A N 1
ATOM 814 C CA . GLY A 1 99 ? -4.637 4.427 -10.039 1.00 93.56 99 GLY A CA 1
ATOM 815 C C . GLY A 1 99 ? -5.317 3.400 -9.150 1.00 93.56 99 GLY A C 1
ATOM 816 O O . GLY A 1 99 ? -6.295 3.691 -8.459 1.00 93.56 99 GLY A O 1
ATOM 817 N N . HIS A 1 100 ? -4.800 2.179 -9.164 1.00 94.25 100 HIS A N 1
ATOM 818 C CA . HIS A 1 100 ? -5.470 1.022 -8.587 1.00 94.25 100 HIS A CA 1
ATOM 819 C C . HIS A 1 100 ? -4.886 0.627 -7.235 1.00 94.25 100 HIS A C 1
ATOM 821 O O . HIS A 1 100 ? -3.676 0.688 -7.012 1.00 94.25 100 HIS A O 1
ATOM 827 N N . VAL A 1 101 ? -5.770 0.166 -6.352 1.00 97.56 101 VAL A N 1
ATOM 828 C CA . VAL A 1 101 ? -5.404 -0.416 -5.063 1.00 97.56 101 VAL A CA 1
ATOM 829 C C . VAL A 1 101 ? -6.009 -1.802 -4.962 1.00 97.56 101 VAL A C 1
ATOM 831 O O . VAL A 1 101 ? -7.228 -1.960 -5.041 1.00 97.56 101 VAL A O 1
ATOM 834 N N . GLU A 1 102 ? -5.161 -2.801 -4.762 1.00 97.12 102 GLU A N 1
ATOM 835 C CA . GLU A 1 102 ? -5.587 -4.142 -4.380 1.00 97.12 102 GLU A CA 1
ATOM 836 C C . GLU A 1 102 ? -5.216 -4.420 -2.929 1.00 97.12 102 GLU A C 1
ATOM 838 O O . GLU A 1 102 ? -4.149 -4.029 -2.455 1.00 97.12 102 GLU A O 1
ATOM 843 N N . ILE A 1 103 ? -6.113 -5.108 -2.232 1.00 98.00 103 ILE A N 1
ATOM 844 C CA . ILE A 1 103 ? -5.972 -5.473 -0.829 1.00 98.00 103 ILE A CA 1
ATOM 845 C C . ILE A 1 103 ? -5.959 -6.997 -0.757 1.00 98.00 103 ILE A C 1
ATOM 847 O O . ILE A 1 103 ? -6.917 -7.649 -1.159 1.00 98.00 103 ILE A O 1
ATOM 851 N N . GLY A 1 104 ? -4.881 -7.567 -0.245 1.00 96.12 104 GLY A N 1
ATOM 852 C CA . GLY A 1 104 ? -4.745 -8.986 0.044 1.00 96.12 104 GLY A CA 1
ATOM 853 C C . GLY A 1 104 ? -4.561 -9.248 1.534 1.00 96.12 104 GLY A C 1
ATOM 854 O O . GLY A 1 104 ? -4.461 -8.333 2.360 1.00 96.12 104 GLY A O 1
ATOM 855 N N . LEU A 1 105 ? -4.478 -10.531 1.872 1.00 94.38 105 LEU A N 1
ATOM 856 C CA . LEU A 1 105 ? -4.175 -10.965 3.228 1.00 94.38 105 LEU A CA 1
ATOM 857 C C . LEU A 1 105 ? -2.695 -10.728 3.549 1.00 94.38 105 LEU A C 1
ATOM 859 O O . LEU A 1 105 ? -1.797 -11.091 2.779 1.00 94.38 105 LEU A O 1
ATOM 863 N N . LEU A 1 106 ? -2.432 -10.153 4.722 1.00 92.25 106 LEU A N 1
ATOM 864 C CA . LEU A 1 106 ? -1.082 -10.100 5.260 1.00 92.25 106 LEU A CA 1
ATOM 865 C C . LEU A 1 106 ? -0.758 -11.447 5.917 1.00 92.25 106 LEU A C 1
ATOM 867 O O . LEU A 1 106 ? -1.180 -11.744 7.029 1.00 92.25 106 LEU A O 1
ATOM 871 N N . THR A 1 107 ? -0.014 -12.277 5.196 1.00 90.00 107 THR A N 1
ATOM 872 C CA . THR A 1 107 ? 0.444 -13.601 5.625 1.00 90.00 107 THR A CA 1
ATOM 873 C C . THR A 1 107 ? 1.964 -13.591 5.762 1.00 90.00 107 THR A C 1
ATOM 875 O O . THR A 1 107 ? 2.635 -12.665 5.300 1.00 90.00 107 THR A O 1
ATOM 878 N N . ARG A 1 108 ? 2.551 -14.658 6.319 1.00 86.50 108 ARG A N 1
ATOM 879 C CA . ARG A 1 108 ? 4.018 -14.823 6.308 1.00 86.50 108 ARG A CA 1
ATOM 880 C C . ARG A 1 108 ? 4.592 -14.754 4.888 1.00 86.50 108 ARG A C 1
ATOM 882 O O . ARG A 1 108 ? 5.666 -14.194 4.698 1.00 86.50 108 ARG A O 1
ATOM 889 N N . LYS A 1 109 ? 3.861 -15.268 3.889 1.00 85.69 109 LYS A N 1
ATOM 890 C CA . LYS A 1 109 ? 4.280 -15.261 2.481 1.00 85.69 109 LYS A CA 1
ATOM 891 C C . LYS A 1 109 ? 4.332 -13.840 1.910 1.00 85.69 109 LYS A C 1
ATOM 893 O O . LYS A 1 109 ? 5.355 -13.475 1.342 1.00 85.69 109 LYS A O 1
ATOM 898 N N . SER A 1 110 ? 3.281 -13.032 2.083 1.00 86.06 110 SER A N 1
ATOM 899 C CA . SER A 1 110 ? 3.253 -11.646 1.576 1.00 86.06 110 SER A CA 1
ATOM 900 C C . SER A 1 110 ? 4.177 -10.705 2.357 1.00 86.06 110 SER A C 1
ATOM 902 O O . SER A 1 110 ? 4.827 -9.838 1.768 1.00 86.06 110 SER A O 1
ATOM 904 N N . ALA A 1 111 ? 4.331 -10.923 3.665 1.00 86.81 111 ALA A N 1
ATOM 905 C CA . ALA A 1 111 ? 5.322 -10.209 4.466 1.00 86.81 111 ALA A CA 1
ATOM 906 C C . ALA A 1 111 ? 6.758 -10.536 4.018 1.00 86.81 111 ALA A C 1
ATOM 908 O O . ALA A 1 111 ? 7.546 -9.625 3.765 1.00 86.81 111 ALA A O 1
ATOM 909 N N . GLY A 1 112 ? 7.081 -11.824 3.853 1.00 85.00 112 GLY A N 1
ATOM 910 C CA . GLY A 1 112 ? 8.390 -12.276 3.377 1.00 85.00 112 GLY A CA 1
ATOM 911 C C . GLY A 1 112 ? 8.693 -11.815 1.952 1.00 85.00 112 GLY A C 1
ATOM 912 O O . GLY A 1 112 ? 9.825 -11.445 1.654 1.00 85.00 112 GLY A O 1
ATOM 913 N N . TYR A 1 113 ? 7.678 -11.762 1.087 1.00 85.69 113 TYR A N 1
ATOM 914 C CA . TYR A 1 113 ? 7.789 -11.168 -0.242 1.00 85.69 113 TYR A CA 1
ATOM 915 C C . TYR A 1 113 ? 8.257 -9.710 -0.162 1.00 85.69 113 TYR A C 1
ATOM 917 O O . TYR A 1 113 ? 9.317 -9.380 -0.686 1.00 85.69 113 TYR A O 1
ATOM 925 N N . THR A 1 114 ? 7.531 -8.877 0.589 1.00 84.31 114 THR A N 1
ATOM 926 C CA . THR A 1 114 ? 7.857 -7.452 0.767 1.00 84.31 114 THR A CA 1
ATOM 927 C C . THR A 1 114 ? 9.271 -7.267 1.337 1.00 84.31 114 THR A C 1
ATOM 929 O O . THR A 1 114 ? 10.032 -6.433 0.856 1.00 84.31 114 THR A O 1
ATOM 932 N N . ALA A 1 115 ? 9.664 -8.084 2.322 1.00 81.50 115 ALA A N 1
ATOM 933 C CA . ALA A 1 115 ? 10.996 -8.026 2.927 1.00 81.50 115 ALA A CA 1
ATOM 934 C C . ALA A 1 115 ? 12.122 -8.376 1.939 1.00 81.50 115 ALA A C 1
ATOM 936 O O . ALA A 1 115 ? 13.116 -7.654 1.865 1.00 81.50 115 ALA A O 1
ATOM 937 N N . ARG A 1 116 ? 11.963 -9.438 1.137 1.00 82.56 116 ARG A N 1
ATOM 938 C CA . ARG A 1 116 ? 12.975 -9.847 0.146 1.00 82.56 116 ARG A CA 1
ATOM 939 C C . ARG A 1 116 ? 13.230 -8.780 -0.911 1.00 82.56 116 ARG A C 1
ATOM 941 O O . ARG A 1 116 ? 14.378 -8.592 -1.294 1.00 82.56 116 ARG A O 1
ATOM 948 N N . TYR A 1 117 ? 12.200 -8.061 -1.355 1.00 78.94 117 TYR A N 1
ATOM 949 C CA . TYR A 1 117 ? 12.381 -6.997 -2.348 1.00 78.94 117 TYR A CA 1
ATOM 950 C C . TYR A 1 117 ? 13.164 -5.801 -1.807 1.00 78.94 117 TYR A C 1
ATOM 952 O O . TYR A 1 117 ? 13.949 -5.206 -2.541 1.00 78.94 117 TYR A O 1
ATOM 960 N N . ILE A 1 118 ? 13.016 -5.474 -0.521 1.00 75.19 118 ILE A N 1
ATOM 961 C CA . ILE A 1 118 ? 13.864 -4.458 0.118 1.00 75.19 118 ILE A CA 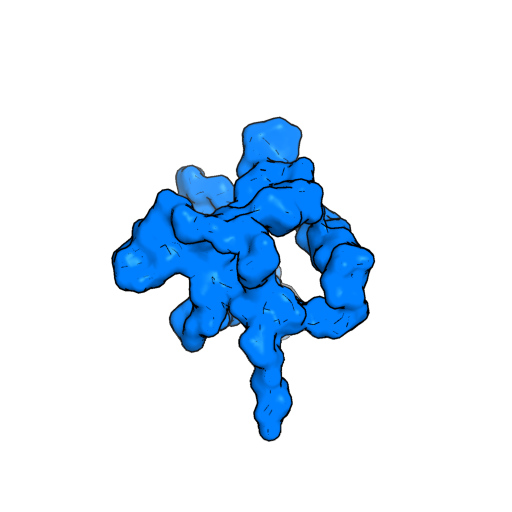1
ATOM 962 C C . ILE A 1 118 ? 15.317 -4.932 0.162 1.00 75.19 118 ILE A C 1
ATOM 964 O O . ILE A 1 118 ? 16.209 -4.182 -0.223 1.00 75.19 118 ILE A O 1
ATOM 968 N N . MET A 1 119 ? 15.552 -6.189 0.552 1.00 67.06 119 MET A N 1
ATOM 969 C CA . MET A 1 119 ? 16.901 -6.767 0.580 1.00 67.06 119 MET A CA 1
ATOM 970 C C . MET A 1 119 ? 17.539 -6.832 -0.815 1.00 67.06 119 MET A C 1
ATOM 972 O O . MET A 1 119 ? 18.720 -6.538 -0.964 1.00 67.06 119 MET A O 1
ATOM 976 N N . LYS A 1 120 ? 16.762 -7.155 -1.858 1.00 66.31 120 LYS A N 1
ATOM 977 C CA . LYS A 1 120 ? 17.240 -7.157 -3.250 1.00 66.31 120 LYS A CA 1
ATOM 978 C C . LYS A 1 120 ? 17.681 -5.763 -3.701 1.00 66.31 120 LYS A C 1
ATOM 980 O O . LYS A 1 120 ? 18.678 -5.665 -4.400 1.00 66.31 120 LYS A O 1
ATOM 985 N N . LYS A 1 121 ? 16.989 -4.694 -3.284 1.00 58.28 121 LYS A N 1
ATOM 986 C CA . LYS A 1 121 ? 17.424 -3.314 -3.569 1.00 58.28 121 LYS A CA 1
ATOM 987 C C . LYS A 1 121 ? 18.733 -2.953 -2.875 1.00 58.28 121 LYS A C 1
ATOM 989 O O . LYS A 1 121 ? 19.590 -2.348 -3.502 1.00 58.28 121 LYS A O 1
ATOM 994 N N . ILE A 1 122 ? 18.899 -3.361 -1.616 1.00 56.56 122 ILE A N 1
ATOM 995 C CA . ILE A 1 122 ? 20.160 -3.167 -0.883 1.00 56.56 122 ILE A CA 1
ATOM 996 C C . ILE A 1 122 ? 21.311 -3.851 -1.634 1.00 56.56 122 ILE A C 1
ATOM 998 O O . ILE A 1 122 ? 22.351 -3.244 -1.844 1.00 56.56 122 ILE A O 1
ATOM 1002 N N . ASN A 1 123 ? 21.101 -5.075 -2.118 1.00 53.38 123 ASN A N 1
ATOM 1003 C CA . ASN A 1 123 ? 22.158 -5.840 -2.783 1.00 53.38 123 ASN A CA 1
ATOM 1004 C C . ASN A 1 123 ? 22.341 -5.506 -4.277 1.00 53.38 123 ASN A C 1
ATOM 1006 O O . ASN A 1 123 ? 23.345 -5.905 -4.851 1.00 53.38 123 ASN A O 1
ATOM 1010 N N . GLY A 1 124 ? 21.376 -4.845 -4.921 1.00 51.47 124 GLY A N 1
ATOM 1011 C CA . GLY A 1 124 ? 21.408 -4.532 -6.356 1.00 51.47 124 GLY A CA 1
ATOM 1012 C C . GLY A 1 124 ? 21.997 -3.159 -6.681 1.00 51.47 124 GLY A C 1
ATOM 1013 O O . GLY A 1 124 ? 22.686 -3.040 -7.685 1.00 51.47 124 GLY A O 1
ATOM 1014 N N . ASP A 1 125 ? 21.774 -2.164 -5.810 1.00 50.84 125 ASP A N 1
ATOM 1015 C CA . ASP A 1 125 ? 22.262 -0.785 -5.998 1.00 50.84 125 ASP A CA 1
ATOM 1016 C C . ASP A 1 125 ? 23.415 -0.409 -5.038 1.00 50.84 125 ASP A C 1
ATOM 1018 O O . ASP A 1 125 ? 24.090 0.587 -5.275 1.00 50.84 125 ASP A O 1
ATOM 1022 N N . MET A 1 126 ? 23.666 -1.170 -3.956 1.00 44.50 126 MET A N 1
ATOM 1023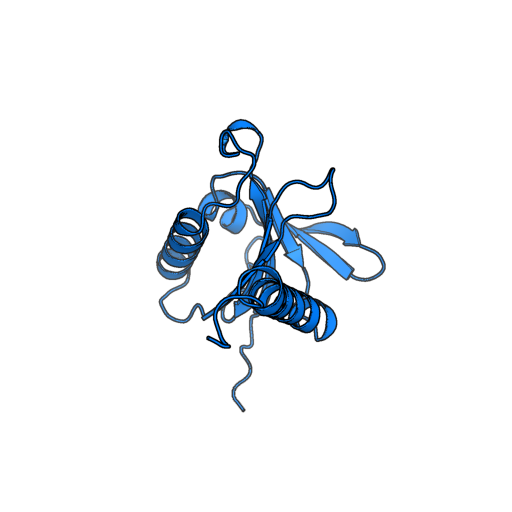 C CA . MET A 1 126 ? 24.753 -0.886 -2.989 1.00 44.50 126 MET A CA 1
ATOM 1024 C C . MET A 1 126 ? 25.836 -1.975 -2.897 1.00 44.50 126 MET A C 1
ATOM 1026 O O . MET A 1 126 ? 26.644 -1.947 -1.968 1.00 44.50 126 MET A O 1
ATOM 1030 N N . ALA A 1 127 ? 25.903 -2.923 -3.837 1.00 47.59 127 ALA A N 1
ATOM 1031 C CA . ALA A 1 127 ? 26.985 -3.915 -3.839 1.00 47.59 127 ALA A CA 1
ATOM 1032 C C . ALA A 1 127 ? 28.365 -3.320 -4.196 1.00 47.59 127 ALA A C 1
ATOM 1034 O O . ALA A 1 127 ? 29.374 -3.888 -3.790 1.00 47.59 127 ALA A O 1
ATOM 1035 N N . GLU A 1 128 ? 28.432 -2.170 -4.880 1.00 49.22 128 GLU A N 1
ATOM 1036 C CA . GLU A 1 128 ? 29.707 -1.567 -5.316 1.00 49.22 128 GLU A CA 1
ATOM 1037 C C . GLU A 1 128 ? 30.194 -0.357 -4.492 1.00 49.22 128 GLU A C 1
ATOM 1039 O O . GLU A 1 128 ? 31.248 0.188 -4.794 1.00 49.22 128 GLU A O 1
ATOM 1044 N N . THR A 1 129 ? 29.513 0.061 -3.416 1.00 48.59 129 THR A N 1
ATOM 1045 C CA . THR A 1 129 ? 29.927 1.259 -2.639 1.00 48.59 129 THR A CA 1
ATOM 1046 C C . THR A 1 129 ? 30.301 1.006 -1.178 1.00 48.59 129 THR A C 1
ATOM 1048 O O . THR A 1 129 ? 30.365 1.953 -0.399 1.00 48.59 129 THR A O 1
ATOM 1051 N N . HIS A 1 130 ? 30.565 -0.241 -0.774 1.00 40.94 130 HIS A N 1
ATOM 1052 C CA . HIS A 1 130 ? 30.919 -0.545 0.624 1.00 40.94 130 HIS A CA 1
ATOM 1053 C C . HIS A 1 130 ? 32.262 -1.257 0.853 1.00 40.94 130 HIS A C 1
ATOM 1055 O O . HIS A 1 130 ? 32.582 -1.552 2.002 1.00 40.94 130 HIS A O 1
ATOM 1061 N N . TYR A 1 131 ? 33.088 -1.430 -0.185 1.00 39.22 131 TYR A N 1
ATOM 1062 C CA . TYR A 1 131 ? 34.502 -1.796 -0.034 1.00 39.22 131 TYR A CA 1
ATOM 1063 C C . TYR A 1 131 ? 35.390 -0.984 -0.990 1.00 39.22 131 TYR A C 1
ATOM 1065 O O . TYR A 1 131 ? 35.811 -1.484 -2.030 1.00 39.22 131 TYR A O 1
ATOM 1073 N N . ALA A 1 132 ? 35.665 0.266 -0.622 1.00 38.50 132 ALA A N 1
ATOM 1074 C CA . ALA A 1 132 ? 36.860 1.003 -1.029 1.00 38.50 132 ALA A CA 1
ATOM 1075 C C . ALA A 1 132 ? 37.340 1.833 0.165 1.00 38.50 132 ALA A C 1
ATOM 1077 O O . ALA A 1 132 ? 36.472 2.475 0.803 1.00 38.50 132 ALA A O 1
#

Sequence (132 aa):
MKYHARNCWLTLTYDEHHLSKDGQLVPGDLKKFIKALRKHFGPGVRYFACGEYGDQLSRPHFHICLFGVDFGQDRREVKKRGEFPVYRSATATKLWGRGHVEIGLLTRKSAGYTARYIMKKINGDMAETHYA

pLDDT: mean 84.57, std 16.7, range [38.5, 98.25]

Radius of gyration: 15.46 Å; chains: 1; bounding box: 53×31×41 Å

Organism: NCBI:txid702115

Foldseek 3Di:
DDAFPAKWKKKFFFDPVQQPPVLDDDVVLVVQLQVLVCVVQNPPKDKQKDWDDDPPPDRIIMIITIGNHQLPVAWDFDDADVPWTKTAGPSSCVSSVGDGMIITHDDPVSVVVRVVRVVCCCCVVVVPPPDD

InterPro domains:
  IPR056906 Replication-associated protein ORF2/G2P domain [PF23343] (7-121)

Secondary structure (DSSP, 8-state):
----SSEEEEEEEE-TTTS-TT----HHHHHHHHHHHHHHH-TT-EEEEEEE--STTSPPEEEEEEES---TTT-EEEEEETTEEEEE-HHHHHHH-SEEEEEE---HHHHHHHHHHHHHHHHHHSTTSS--